Protein AF-A0A2V9Z9M2-F1 (afdb_monomer_lite)

pLDDT: mean 76.43, std 13.84, range [36.53, 92.56]

Radius of gyration: 19.97 Å; chains: 1; bounding box: 48×22×45 Å

Sequence (65 aa):
MSELRNVHLRADLCAAVEQRFARRFAGIESLLTFVLQDLLRDDASKLEKGEEQIIEERLRELGYI

Secondary structure (DSSP, 8-state):
----------HHHHHHHHHHHTTT-SSHHHHHHHHHHHHHHHHHHHHHHHHHHHHHHHHHHTT--

Structure (mmCIF, N/CA/C/O backbone):
data_AF-A0A2V9Z9M2-F1
#
_entry.id   AF-A0A2V9Z9M2-F1
#
loop_
_atom_site.group_PDB
_atom_site.id
_atom_site.type_symbol
_atom_site.label_atom_id
_atom_site.label_alt_id
_atom_site.label_comp_id
_atom_site.label_asym_id
_atom_site.label_entity_id
_atom_site.label_seq_id
_atom_site.pdbx_PDB_ins_code
_atom_site.Cartn_x
_atom_site.Cartn_y
_atom_site.Cartn_z
_atom_site.occupancy
_atom_site.B_iso_or_equiv
_atom_site.auth_seq_id
_atom_site.auth_comp_id
_atom_site.auth_asym_id
_atom_site.auth_atom_id
_atom_site.pdbx_PDB_model_num
ATOM 1 N N . MET A 1 1 ? 8.903 12.334 14.096 1.00 36.53 1 MET A N 1
ATOM 2 C CA . MET A 1 1 ? 10.030 12.286 13.141 1.00 36.53 1 MET A CA 1
ATOM 3 C C . MET A 1 1 ? 9.787 11.085 12.250 1.00 36.53 1 MET A C 1
ATOM 5 O O . MET A 1 1 ? 9.559 10.017 12.799 1.00 36.53 1 MET A O 1
ATOM 9 N N . SER A 1 2 ? 9.712 11.254 10.930 1.00 54.09 2 SER A N 1
ATOM 10 C CA . SER A 1 2 ? 9.453 10.126 10.025 1.00 54.09 2 SER A CA 1
ATOM 11 C C . SER A 1 2 ? 10.745 9.343 9.820 1.00 54.09 2 SER A C 1
ATOM 13 O O . SER A 1 2 ? 11.600 9.749 9.038 1.00 54.09 2 SER A O 1
ATOM 15 N N . GLU A 1 3 ? 10.911 8.259 10.571 1.00 78.19 3 GLU A N 1
ATOM 16 C CA . GLU A 1 3 ? 12.020 7.325 10.391 1.00 78.19 3 GLU A CA 1
ATOM 17 C C . GLU A 1 3 ? 11.783 6.496 9.123 1.00 78.19 3 GLU A C 1
ATOM 19 O O . GLU A 1 3 ? 10.737 5.865 8.959 1.00 78.19 3 GLU A O 1
ATOM 24 N N . LEU A 1 4 ? 12.745 6.521 8.197 1.00 79.12 4 LEU A N 1
ATOM 25 C CA . LEU A 1 4 ? 12.696 5.713 6.981 1.00 79.12 4 LEU A CA 1
ATOM 26 C C . LEU A 1 4 ? 13.164 4.291 7.293 1.00 79.12 4 LEU A C 1
ATOM 28 O O . LEU A 1 4 ? 14.215 4.087 7.902 1.00 79.12 4 LEU A O 1
ATOM 32 N N . ARG A 1 5 ? 12.392 3.298 6.845 1.00 80.38 5 ARG A N 1
ATOM 33 C CA . ARG A 1 5 ? 12.708 1.878 7.016 1.00 80.38 5 ARG A CA 1
ATOM 34 C C . ARG A 1 5 ? 13.125 1.270 5.681 1.00 80.38 5 ARG A C 1
ATOM 36 O O . ARG A 1 5 ? 12.365 1.319 4.721 1.00 80.38 5 ARG A O 1
ATOM 43 N N . ASN A 1 6 ? 14.299 0.642 5.644 1.00 86.31 6 ASN A N 1
ATOM 44 C CA . ASN A 1 6 ? 14.744 -0.119 4.476 1.00 86.31 6 ASN A CA 1
ATOM 45 C C . ASN A 1 6 ? 14.083 -1.501 4.445 1.00 86.31 6 ASN A C 1
ATOM 47 O O . ASN A 1 6 ? 14.070 -2.217 5.450 1.00 86.31 6 ASN A O 1
ATOM 51 N N . VAL A 1 7 ? 13.558 -1.881 3.281 1.00 84.75 7 VAL A N 1
ATOM 52 C CA . VAL A 1 7 ? 12.933 -3.185 3.037 1.00 84.75 7 VAL A CA 1
ATOM 53 C C . VAL A 1 7 ? 13.542 -3.782 1.776 1.00 84.75 7 VAL A C 1
ATOM 55 O O . VAL A 1 7 ? 13.591 -3.130 0.737 1.00 84.75 7 VAL A O 1
ATOM 58 N N . HIS A 1 8 ? 13.998 -5.030 1.859 1.00 89.94 8 HIS A N 1
ATOM 59 C CA . HIS A 1 8 ? 14.503 -5.761 0.701 1.00 89.94 8 HIS A CA 1
ATOM 60 C C . HIS A 1 8 ? 13.393 -6.631 0.120 1.00 89.94 8 HIS A C 1
ATOM 62 O O . HIS A 1 8 ? 12.839 -7.492 0.803 1.00 89.94 8 HIS A O 1
ATOM 68 N N . LEU A 1 9 ? 13.086 -6.405 -1.153 1.00 87.19 9 LEU A N 1
ATOM 69 C CA . LEU A 1 9 ? 12.095 -7.154 -1.912 1.00 87.19 9 LEU A CA 1
ATOM 70 C C . LEU A 1 9 ? 12.761 -7.789 -3.126 1.00 87.19 9 LEU A C 1
ATOM 72 O O . LEU A 1 9 ? 13.792 -7.329 -3.617 1.00 87.19 9 LEU A O 1
ATOM 76 N N . ARG A 1 10 ? 12.158 -8.868 -3.616 1.00 92.56 10 ARG A N 1
ATOM 77 C CA . ARG A 1 10 ? 12.632 -9.530 -4.824 1.00 92.56 10 ARG A CA 1
ATOM 78 C C . ARG A 1 10 ? 12.432 -8.629 -6.043 1.00 92.56 10 ARG A C 1
ATOM 80 O O . ARG A 1 10 ? 11.317 -8.181 -6.304 1.00 92.56 10 ARG A O 1
ATOM 87 N N . ALA A 1 11 ? 13.499 -8.426 -6.812 1.00 89.19 11 ALA A N 1
ATOM 88 C CA . ALA A 1 11 ? 13.495 -7.530 -7.966 1.00 89.19 11 ALA A CA 1
ATOM 89 C C . ALA A 1 11 ? 12.470 -7.932 -9.042 1.00 89.19 11 ALA A C 1
ATOM 91 O O . ALA A 1 11 ? 11.840 -7.063 -9.640 1.00 89.19 11 ALA A O 1
ATOM 92 N N . ASP A 1 12 ? 12.255 -9.235 -9.254 1.00 91.81 12 ASP A N 1
ATOM 93 C CA . ASP A 1 12 ? 11.277 -9.742 -10.220 1.00 91.81 12 ASP A CA 1
ATOM 94 C C . ASP A 1 12 ? 9.836 -9.373 -9.846 1.00 91.81 12 ASP A C 1
ATOM 96 O O . ASP A 1 12 ? 9.038 -9.024 -10.716 1.00 91.81 12 ASP A O 1
ATOM 100 N N . LEU A 1 13 ? 9.520 -9.367 -8.549 1.00 88.81 13 LEU A N 1
ATOM 101 C CA . LEU A 1 13 ? 8.210 -8.943 -8.060 1.00 88.81 13 LEU A CA 1
ATOM 102 C C . LEU A 1 13 ? 8.022 -7.431 -8.189 1.00 88.81 13 LEU A C 1
ATOM 104 O O . LEU A 1 13 ? 6.957 -6.997 -8.625 1.00 88.81 13 LEU A O 1
ATOM 108 N N . CYS A 1 14 ? 9.048 -6.636 -7.864 1.00 88.25 14 CYS A N 1
ATOM 109 C CA . CYS A 1 14 ? 8.999 -5.183 -8.040 1.00 88.25 14 CYS A CA 1
ATOM 110 C C . CYS A 1 14 ? 8.732 -4.823 -9.506 1.00 88.25 14 CYS A C 1
ATOM 112 O O . CYS A 1 14 ? 7.783 -4.097 -9.792 1.00 88.25 14 CYS A O 1
ATOM 114 N N . ALA A 1 15 ? 9.482 -5.423 -10.435 1.00 89.75 15 ALA A N 1
ATOM 115 C CA . ALA A 1 15 ? 9.322 -5.178 -11.865 1.00 89.75 15 ALA A CA 1
ATOM 116 C C . ALA A 1 15 ? 7.929 -5.582 -12.382 1.00 89.75 15 ALA A C 1
ATOM 118 O O . ALA A 1 15 ? 7.302 -4.833 -13.131 1.00 89.75 15 ALA A O 1
ATOM 119 N N . ALA A 1 16 ? 7.411 -6.744 -11.968 1.00 90.00 16 ALA A N 1
ATOM 120 C CA . ALA A 1 16 ? 6.087 -7.205 -12.386 1.00 90.00 16 ALA A CA 1
ATOM 121 C C . ALA A 1 16 ? 4.959 -6.283 -11.886 1.00 90.00 16 ALA A C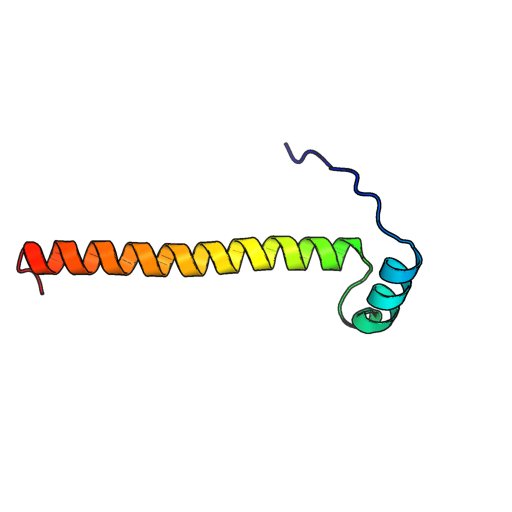 1
ATOM 123 O O . ALA A 1 16 ? 4.004 -5.999 -12.613 1.00 90.00 16 ALA A O 1
ATOM 124 N N . VAL A 1 17 ? 5.067 -5.801 -10.646 1.00 88.31 17 VAL A N 1
ATOM 125 C CA . VAL A 1 17 ? 4.094 -4.887 -10.035 1.00 88.31 17 VAL A CA 1
ATOM 126 C C . VAL A 1 17 ? 4.160 -3.508 -10.685 1.00 88.31 17 VAL A C 1
ATOM 128 O O . VAL A 1 17 ? 3.118 -2.955 -11.038 1.00 88.31 17 VAL A O 1
ATOM 131 N N . GLU A 1 18 ? 5.359 -2.978 -10.911 1.00 87.81 18 GLU A N 1
ATOM 132 C CA . GLU A 1 18 ? 5.547 -1.706 -11.606 1.00 87.81 18 GLU A CA 1
ATOM 133 C C . GLU A 1 18 ? 4.975 -1.762 -13.018 1.00 87.81 18 GLU A C 1
ATOM 135 O O . GLU A 1 18 ? 4.202 -0.885 -13.381 1.00 87.81 18 GLU A O 1
ATOM 140 N N . GLN A 1 19 ? 5.223 -2.826 -13.787 1.00 88.62 19 GLN A N 1
ATOM 141 C CA . GLN A 1 19 ? 4.612 -2.987 -15.111 1.00 88.62 19 GLN A CA 1
ATOM 142 C C . GLN A 1 19 ? 3.082 -3.051 -15.049 1.00 88.62 19 GLN A C 1
ATOM 144 O O . GLN A 1 19 ? 2.395 -2.401 -15.840 1.00 88.62 19 GLN A O 1
ATOM 149 N N . ARG A 1 20 ? 2.530 -3.814 -14.100 1.00 88.50 20 ARG A N 1
ATOM 150 C CA . ARG A 1 20 ? 1.078 -3.991 -13.961 1.00 88.50 20 ARG A CA 1
ATOM 151 C C . ARG A 1 20 ? 0.366 -2.704 -13.547 1.00 88.50 20 ARG A C 1
ATOM 153 O O . ARG A 1 20 ? -0.765 -2.473 -13.974 1.00 88.50 20 ARG A O 1
ATOM 160 N N . PHE A 1 21 ? 1.006 -1.877 -12.724 1.00 86.00 21 PHE A N 1
ATOM 161 C CA . PHE A 1 21 ? 0.397 -0.686 -12.135 1.00 86.00 21 PHE A CA 1
ATOM 162 C C . PHE A 1 21 ? 1.049 0.639 -12.560 1.00 86.00 21 PHE A C 1
ATOM 164 O O . PHE A 1 21 ? 0.695 1.680 -12.005 1.00 86.00 21 PHE A O 1
ATOM 171 N N . ALA A 1 22 ? 1.898 0.637 -13.594 1.00 80.31 22 ALA A N 1
ATOM 172 C CA . ALA A 1 22 ? 2.619 1.810 -14.110 1.00 80.31 22 ALA A CA 1
ATOM 173 C C . ALA A 1 22 ? 1.717 3.014 -14.425 1.00 80.31 22 ALA A C 1
ATOM 175 O O . ALA A 1 22 ? 2.151 4.159 -14.379 1.00 80.31 22 ALA A O 1
ATOM 176 N N . ARG A 1 23 ? 0.444 2.770 -14.764 1.00 82.69 23 ARG A N 1
ATOM 177 C CA . ARG A 1 23 ? -0.532 3.834 -15.054 1.00 82.69 23 ARG A CA 1
ATOM 178 C C . ARG A 1 23 ? -1.098 4.511 -13.806 1.00 82.69 23 ARG A C 1
ATOM 180 O O . ARG A 1 23 ? -1.655 5.595 -13.919 1.00 82.69 23 ARG A O 1
ATOM 187 N N . ARG A 1 24 ? -1.039 3.847 -12.649 1.00 82.50 24 ARG A N 1
ATOM 188 C CA . ARG A 1 24 ? -1.669 4.296 -11.398 1.00 82.50 24 ARG A CA 1
ATOM 189 C C . ARG A 1 24 ? -0.652 4.767 -10.365 1.00 82.50 24 ARG A C 1
ATOM 191 O O . ARG A 1 24 ? -0.974 5.650 -9.579 1.00 82.50 24 ARG A O 1
ATOM 198 N N . PHE A 1 25 ? 0.548 4.198 -10.365 1.00 84.31 25 PHE A N 1
ATOM 199 C CA . PHE A 1 25 ? 1.597 4.540 -9.411 1.00 84.31 25 PHE A CA 1
ATOM 200 C C . PHE A 1 25 ? 2.908 4.818 -10.142 1.00 84.31 25 PHE A C 1
ATOM 202 O O . PHE A 1 25 ? 3.234 4.140 -11.112 1.00 84.31 25 PHE A O 1
ATOM 209 N N . ALA A 1 26 ? 3.660 5.805 -9.648 1.00 81.19 26 ALA A N 1
ATOM 210 C CA . ALA A 1 26 ? 4.945 6.214 -10.216 1.00 81.19 26 ALA A CA 1
ATOM 211 C C . ALA A 1 26 ? 6.083 5.206 -9.951 1.00 81.19 26 ALA A C 1
ATOM 213 O O . ALA A 1 26 ? 7.144 5.316 -10.554 1.00 81.19 26 ALA A O 1
ATOM 214 N N . GLY A 1 27 ? 5.863 4.234 -9.061 1.00 85.44 27 GLY A N 1
ATOM 215 C CA . GLY A 1 27 ? 6.820 3.186 -8.722 1.00 85.44 27 GLY A CA 1
ATOM 216 C C . GLY A 1 27 ? 6.375 2.372 -7.510 1.00 85.44 27 GLY A C 1
ATOM 217 O O . GLY A 1 27 ? 5.306 2.618 -6.931 1.00 85.44 27 GLY A O 1
ATOM 218 N N . ILE A 1 28 ? 7.211 1.411 -7.113 1.00 88.62 28 ILE A N 1
ATOM 219 C CA . ILE A 1 28 ? 6.916 0.511 -5.992 1.00 88.62 28 ILE A CA 1
ATOM 220 C C . ILE A 1 28 ? 6.715 1.253 -4.663 1.00 88.62 28 ILE A C 1
ATOM 222 O O . ILE A 1 28 ? 5.835 0.888 -3.888 1.00 88.62 28 ILE A O 1
ATOM 226 N N . GLU A 1 29 ? 7.453 2.337 -4.415 1.00 86.81 29 GLU A N 1
ATOM 227 C CA . GLU A 1 29 ? 7.346 3.123 -3.178 1.00 86.81 29 GLU A CA 1
ATOM 228 C C . GLU A 1 29 ? 5.965 3.768 -3.017 1.00 86.81 29 GLU A C 1
ATOM 230 O O . GLU A 1 29 ? 5.359 3.706 -1.945 1.00 86.81 29 GLU A O 1
ATOM 235 N N . SER A 1 30 ? 5.433 4.353 -4.095 1.00 86.69 30 SER A N 1
ATOM 236 C CA . SER A 1 30 ? 4.105 4.974 -4.086 1.00 86.69 30 SER A CA 1
ATOM 237 C C . SER A 1 30 ? 3.006 3.936 -3.881 1.00 86.69 30 SER A C 1
ATOM 239 O O . SER A 1 30 ? 2.042 4.194 -3.161 1.00 86.69 30 SER A O 1
ATOM 241 N N . LEU A 1 31 ? 3.164 2.751 -4.479 1.00 89.44 31 LEU A N 1
ATOM 242 C CA . LEU A 1 31 ? 2.242 1.639 -4.283 1.00 89.44 31 LEU A CA 1
ATOM 243 C C . LEU A 1 31 ? 2.281 1.136 -2.837 1.00 89.44 31 LEU A C 1
ATOM 245 O O . LEU A 1 31 ? 1.228 0.979 -2.228 1.00 89.44 31 LEU A O 1
ATOM 249 N N . LEU A 1 32 ? 3.471 0.924 -2.271 1.00 88.81 32 LEU A N 1
ATOM 250 C CA . LEU A 1 32 ? 3.620 0.480 -0.884 1.00 88.81 32 LEU A CA 1
ATOM 251 C C . LEU A 1 32 ? 3.052 1.507 0.094 1.00 88.81 32 LEU A C 1
ATOM 253 O O . LEU A 1 32 ? 2.333 1.134 1.013 1.00 88.81 32 LEU A O 1
ATOM 257 N N . THR A 1 33 ? 3.302 2.795 -0.137 1.00 88.94 33 THR A N 1
ATOM 258 C CA . THR A 1 33 ? 2.747 3.874 0.691 1.00 88.94 33 THR A CA 1
ATOM 259 C C . THR A 1 33 ? 1.224 3.867 0.645 1.00 88.94 33 THR A C 1
ATOM 261 O O . THR A 1 33 ? 0.581 3.904 1.691 1.00 88.94 33 THR A O 1
ATOM 264 N N . PHE A 1 34 ? 0.647 3.760 -0.555 1.00 88.62 34 PHE A N 1
ATOM 265 C CA . PHE A 1 34 ? -0.798 3.686 -0.737 1.00 88.62 34 PHE A CA 1
ATOM 266 C C . PHE A 1 34 ? -1.398 2.478 -0.013 1.00 88.62 34 PHE A C 1
ATOM 268 O O . PHE A 1 34 ? -2.350 2.640 0.739 1.00 88.62 34 PHE A O 1
ATOM 275 N N . VAL A 1 35 ? -0.825 1.284 -0.190 1.00 88.62 35 VAL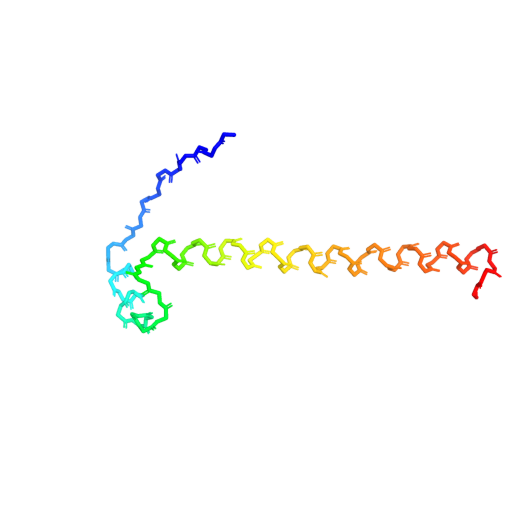 A N 1
ATOM 276 C CA . VAL A 1 35 ? -1.325 0.058 0.452 1.00 88.62 35 VAL A CA 1
ATOM 277 C C . VAL A 1 35 ? -1.212 0.142 1.972 1.00 88.62 35 VAL A C 1
ATOM 279 O O . VAL A 1 35 ? -2.151 -0.215 2.670 1.00 88.62 35 VAL A O 1
ATOM 282 N N . LEU A 1 36 ? -0.093 0.639 2.505 1.00 88.50 36 LEU A N 1
ATOM 283 C CA . LEU A 1 36 ? 0.087 0.783 3.952 1.00 88.50 36 LEU A CA 1
ATOM 284 C C . LEU A 1 36 ? -0.908 1.785 4.551 1.00 88.50 36 LEU A C 1
ATOM 286 O O . LEU A 1 36 ? -1.449 1.537 5.624 1.00 88.50 36 LEU A O 1
ATOM 290 N N . GLN A 1 37 ? -1.183 2.891 3.858 1.00 87.88 37 GLN A N 1
ATOM 291 C CA . GLN A 1 37 ? -2.200 3.857 4.278 1.00 87.88 37 GLN A C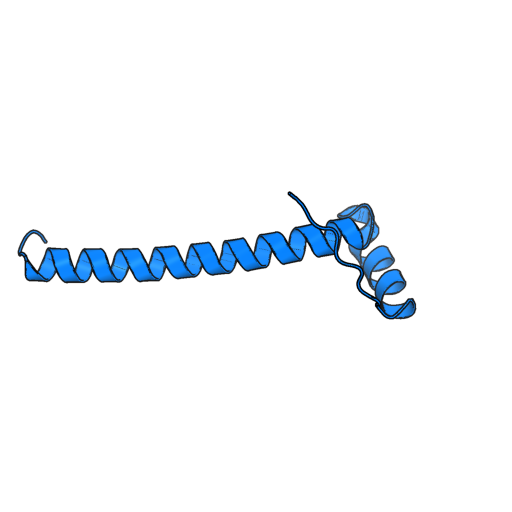A 1
ATOM 292 C C . GLN A 1 37 ? -3.617 3.285 4.181 1.00 87.88 37 GLN A C 1
ATOM 294 O O . GLN A 1 37 ? -4.425 3.519 5.076 1.00 87.88 37 GLN A O 1
ATOM 299 N N . ASP A 1 38 ? -3.916 2.537 3.119 1.00 86.00 38 ASP A N 1
ATOM 3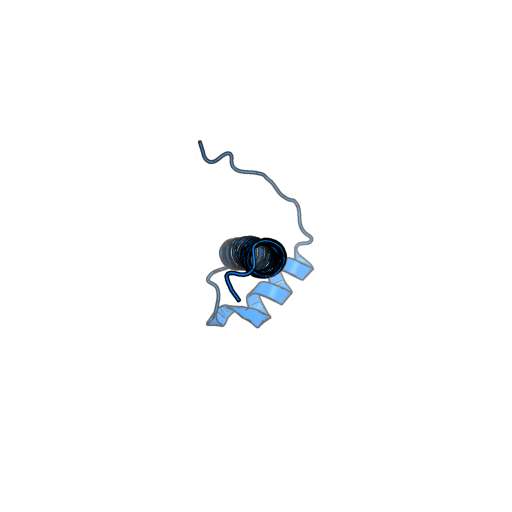00 C CA . ASP A 1 38 ? -5.221 1.908 2.907 1.00 86.00 38 ASP A CA 1
ATOM 301 C C . ASP A 1 38 ? -5.513 0.851 3.977 1.00 86.00 38 ASP A C 1
ATOM 303 O O . ASP A 1 38 ? -6.592 0.854 4.560 1.00 86.00 38 ASP A O 1
ATOM 307 N N . LEU A 1 39 ? -4.521 0.027 4.333 1.00 83.19 39 LEU A N 1
ATOM 308 C CA . LEU A 1 39 ? -4.634 -0.943 5.426 1.00 83.19 39 LEU A CA 1
ATOM 309 C C . LEU A 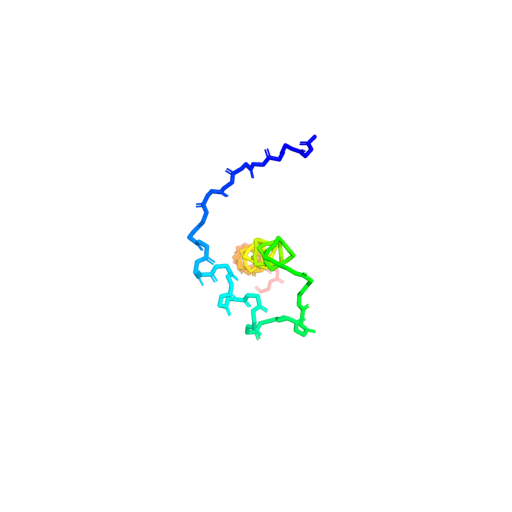1 39 ? -4.935 -0.259 6.766 1.00 83.19 39 LEU A C 1
ATOM 311 O O . LEU A 1 39 ? -5.852 -0.670 7.469 1.00 83.19 39 LEU A O 1
ATOM 315 N N . LEU A 1 40 ? -4.226 0.828 7.085 1.00 82.81 40 LEU A N 1
ATOM 316 C CA . LEU A 1 40 ? -4.494 1.603 8.301 1.00 82.81 40 LEU A CA 1
ATOM 317 C C . LEU A 1 40 ? -5.880 2.260 8.284 1.00 82.81 40 LEU A C 1
ATOM 319 O O . LEU A 1 40 ? -6.517 2.389 9.328 1.00 82.81 40 LEU A O 1
ATOM 323 N N . ARG A 1 41 ? -6.359 2.682 7.110 1.00 76.25 41 ARG A N 1
ATOM 324 C CA . ARG A 1 41 ? -7.691 3.273 6.955 1.00 76.25 41 ARG A CA 1
ATOM 325 C C . ARG A 1 41 ? -8.799 2.232 7.102 1.00 76.25 41 ARG A C 1
ATOM 327 O O . ARG A 1 41 ? -9.827 2.540 7.703 1.00 76.25 41 ARG A O 1
ATOM 334 N N . ASP A 1 42 ? -8.613 1.031 6.567 1.00 59.66 42 ASP A N 1
ATOM 335 C CA . ASP A 1 42 ? -9.567 -0.072 6.703 1.00 59.66 42 ASP A CA 1
ATOM 336 C C . ASP A 1 42 ? -9.656 -0.538 8.165 1.00 59.66 42 ASP A C 1
ATOM 338 O O . ASP A 1 42 ? -10.754 -0.762 8.673 1.00 59.66 42 ASP A O 1
ATOM 342 N N . ASP A 1 43 ? -8.527 -0.568 8.880 1.00 56.47 43 ASP A N 1
ATOM 343 C CA . ASP A 1 43 ? -8.503 -0.813 10.325 1.00 56.47 43 ASP A CA 1
ATOM 344 C C . ASP A 1 43 ? -9.203 0.302 11.113 1.00 56.47 43 ASP A C 1
ATOM 346 O O . ASP A 1 43 ? -10.032 -0.005 11.965 1.00 56.47 43 ASP A O 1
ATOM 350 N N . ALA A 1 44 ? -8.972 1.582 10.796 1.00 55.44 44 ALA A N 1
ATOM 351 C CA . ALA A 1 44 ? -9.698 2.691 11.427 1.00 55.44 44 ALA A CA 1
ATOM 352 C C . ALA A 1 44 ? -11.214 2.618 11.165 1.00 55.44 44 ALA A C 1
ATOM 354 O O . ALA A 1 44 ? -12.010 2.811 12.076 1.00 55.44 44 ALA A O 1
ATOM 355 N N . SER A 1 45 ? -11.615 2.246 9.947 1.00 55.78 45 SER A N 1
ATOM 356 C CA . SER A 1 45 ? -13.028 2.089 9.569 1.00 55.78 45 SER A CA 1
ATOM 357 C C . SER A 1 45 ? -13.691 0.877 10.241 1.00 55.78 45 SER A C 1
ATOM 359 O O . SER A 1 45 ? -14.906 0.854 10.439 1.00 55.78 45 SER A O 1
ATOM 361 N N . LYS A 1 46 ? -12.918 -0.164 10.575 1.00 54.34 46 LYS A N 1
ATOM 362 C CA . LYS A 1 46 ? -13.382 -1.296 11.393 1.00 54.34 46 LYS A CA 1
ATOM 363 C C . LYS A 1 46 ? -13.424 -0.947 12.879 1.00 54.34 46 LYS A C 1
ATOM 365 O O . LYS A 1 46 ? -14.320 -1.432 13.565 1.00 54.34 46 LYS A O 1
ATOM 370 N N . LEU A 1 47 ? -12.501 -0.111 13.355 1.00 51.19 47 LEU A N 1
ATOM 371 C CA . LEU A 1 47 ? -12.473 0.375 14.733 1.00 51.19 47 LEU A CA 1
ATOM 372 C C . LEU A 1 47 ? -13.663 1.303 15.020 1.00 51.19 47 LEU A C 1
ATOM 374 O O . LEU A 1 47 ? -14.377 1.062 15.987 1.00 51.19 47 LEU A O 1
ATOM 378 N N . GLU A 1 48 ? -13.947 2.267 14.134 1.00 52.97 48 GLU A N 1
ATOM 379 C CA . GLU A 1 48 ? -15.103 3.177 14.249 1.00 52.97 48 GLU A CA 1
ATOM 380 C C . GLU A 1 48 ? -16.428 2.406 14.350 1.00 52.97 48 GLU A C 1
ATOM 382 O O . GLU A 1 48 ? -17.268 2.708 15.194 1.00 52.97 48 GLU A O 1
ATOM 387 N N . LYS A 1 49 ? -16.593 1.336 13.560 1.00 52.78 49 LYS A N 1
ATOM 388 C CA . LYS A 1 49 ? -17.785 0.470 13.631 1.00 52.78 49 LYS A CA 1
ATOM 389 C C . LYS A 1 49 ? -17.899 -0.308 14.943 1.00 52.78 49 LYS A C 1
ATOM 391 O O . LYS A 1 49 ? -19.010 -0.624 15.361 1.00 52.78 49 LYS A O 1
ATOM 396 N N . GLY A 1 50 ? -16.775 -0.654 15.569 1.00 55.28 50 GLY A N 1
ATOM 397 C CA . GLY A 1 50 ? -16.759 -1.288 16.888 1.00 55.28 50 GLY A CA 1
ATOM 398 C C . GLY A 1 50 ? -17.097 -0.305 18.011 1.00 55.28 50 GLY A C 1
ATOM 399 O O . GLY A 1 50 ? -17.788 -0.671 18.957 1.00 55.28 50 GLY A O 1
ATOM 400 N N . GLU A 1 51 ? -16.662 0.951 17.892 1.00 53.41 51 GLU A N 1
ATOM 401 C CA . GLU A 1 51 ? -16.951 2.005 18.871 1.00 53.41 51 GLU A CA 1
ATOM 402 C C . GLU A 1 51 ? -18.410 2.481 18.815 1.00 53.41 51 GLU A C 1
ATOM 404 O O . GLU A 1 51 ? -19.025 2.654 19.868 1.00 53.41 51 GLU A O 1
ATOM 409 N N . GLU A 1 52 ? -19.009 2.611 17.624 1.00 58.75 52 GLU A N 1
ATOM 410 C CA . GLU A 1 52 ? -20.437 2.945 17.486 1.00 58.75 52 GLU A CA 1
ATOM 411 C C . GLU A 1 52 ? -21.342 1.915 18.176 1.00 58.75 52 GLU A C 1
ATOM 413 O O . GLU A 1 52 ? -22.281 2.295 18.876 1.00 58.75 52 GLU A O 1
ATOM 418 N N . GLN A 1 53 ? -21.030 0.620 18.053 1.00 60.78 53 GLN A N 1
ATOM 419 C CA . GLN A 1 53 ? -21.809 -0.447 18.692 1.00 60.78 53 GLN A CA 1
ATOM 420 C C . GLN A 1 53 ? -21.746 -0.375 20.220 1.00 60.78 53 GLN A C 1
ATOM 422 O O . GLN A 1 53 ? -22.767 -0.536 20.883 1.00 60.78 53 GLN A O 1
ATOM 427 N N . ILE A 1 54 ? -20.575 -0.071 20.784 1.00 63.38 54 ILE A N 1
ATOM 428 C CA . ILE A 1 54 ? -20.396 0.073 22.236 1.00 63.38 54 ILE A CA 1
ATOM 429 C C . ILE A 1 54 ? -21.166 1.294 22.761 1.00 63.38 54 ILE A C 1
ATOM 431 O O . ILE A 1 54 ? -21.747 1.246 23.849 1.00 63.38 54 ILE A O 1
ATOM 435 N N . ILE A 1 55 ? -21.198 2.388 21.994 1.00 63.69 55 ILE A N 1
ATOM 436 C CA . ILE A 1 55 ? -21.952 3.595 22.350 1.00 63.69 55 ILE A CA 1
ATOM 437 C C . ILE A 1 55 ? -23.463 3.337 22.265 1.00 63.69 55 ILE A C 1
ATOM 439 O O . ILE A 1 55 ? -24.180 3.693 23.201 1.00 63.69 55 ILE A O 1
ATOM 443 N N . GLU A 1 56 ? -23.955 2.686 21.206 1.00 67.56 56 GLU A N 1
ATOM 444 C CA . GLU A 1 56 ? -25.371 2.304 21.087 1.00 67.56 56 GLU A CA 1
ATOM 445 C C . GLU A 1 56 ? -25.817 1.385 22.228 1.00 67.56 56 GLU A C 1
ATOM 447 O O . GLU A 1 56 ? -26.885 1.590 22.810 1.00 67.56 56 GLU A O 1
ATOM 452 N N . GLU A 1 57 ? -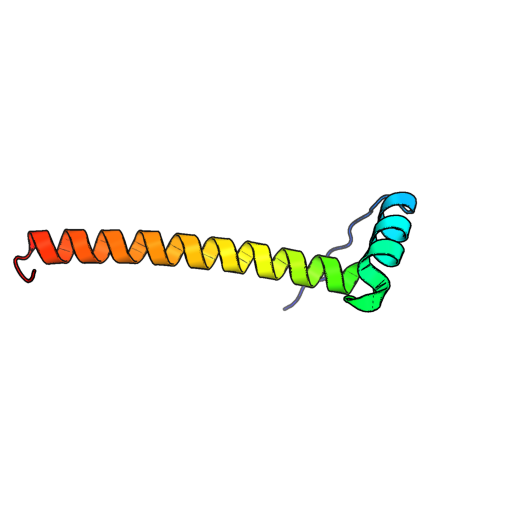25.002 0.391 22.581 1.00 70.62 57 GLU A N 1
ATOM 453 C CA . GLU A 1 57 ? -25.329 -0.566 23.637 1.00 70.62 57 GLU A CA 1
ATOM 454 C C . GLU A 1 57 ? -25.419 0.130 25.005 1.00 70.62 57 GLU A C 1
ATOM 456 O O . GLU A 1 57 ? -26.391 -0.056 25.738 1.00 70.62 57 GLU A O 1
ATOM 461 N N . ARG A 1 58 ? -24.490 1.048 25.300 1.00 72.31 58 ARG A N 1
ATOM 462 C CA . ARG A 1 58 ? -24.524 1.893 26.507 1.00 72.31 58 ARG A CA 1
ATOM 463 C C . ARG A 1 58 ? -25.704 2.872 26.520 1.00 72.31 58 ARG A C 1
ATOM 465 O O . ARG A 1 58 ? -26.288 3.097 27.577 1.00 72.31 58 ARG A O 1
ATOM 472 N N . LEU A 1 59 ? -26.068 3.465 25.381 1.00 73.06 59 LEU A N 1
ATOM 473 C CA . LEU A 1 59 ? -27.216 4.378 25.276 1.00 73.06 59 LEU A CA 1
ATOM 474 C C . LEU A 1 59 ? -28.549 3.650 25.495 1.00 73.06 59 LEU A C 1
ATOM 476 O O . LEU A 1 59 ? -29.422 4.185 26.184 1.00 73.06 59 LEU A O 1
ATOM 480 N N . ARG A 1 60 ? -28.675 2.421 24.978 1.00 72.12 60 ARG A N 1
ATOM 481 C CA . ARG A 1 60 ? -29.828 1.540 25.214 1.00 72.12 60 ARG A CA 1
ATOM 482 C C . ARG A 1 60 ? -29.937 1.137 26.684 1.00 72.12 60 ARG A C 1
ATOM 484 O O . ARG A 1 60 ? -31.018 1.198 27.260 1.00 72.12 60 ARG A O 1
ATOM 491 N N . GLU A 1 61 ? -28.825 0.775 27.323 1.00 76.12 61 GLU A N 1
ATOM 492 C CA . GLU A 1 61 ? -28.800 0.453 28.760 1.00 76.12 61 GLU A CA 1
ATOM 493 C C . GLU A 1 61 ? -29.200 1.641 29.650 1.00 76.12 61 GLU A C 1
ATOM 495 O O . GLU A 1 61 ? -29.749 1.450 30.734 1.00 76.12 61 GLU A O 1
ATOM 500 N N . LEU A 1 62 ? -28.950 2.869 29.190 1.00 81.81 62 LEU A N 1
ATOM 501 C CA . LEU A 1 62 ? -29.329 4.105 29.874 1.00 81.81 62 LEU A CA 1
ATOM 502 C C . LEU A 1 62 ? -30.733 4.616 29.489 1.00 81.81 62 LEU A C 1
ATOM 504 O O . LEU A 1 62 ? -31.172 5.629 30.031 1.00 81.81 62 LEU A O 1
ATOM 508 N N . GLY A 1 63 ? -31.442 3.923 28.588 1.00 74.00 63 GLY A N 1
ATOM 509 C CA . GLY A 1 63 ? -32.824 4.228 28.199 1.00 74.00 63 GLY A CA 1
ATOM 510 C C . GLY A 1 63 ? -32.992 5.472 27.323 1.00 74.00 63 GLY A C 1
ATOM 511 O O . GLY A 1 63 ? -34.084 6.036 27.271 1.00 74.00 63 GLY A O 1
ATOM 512 N N . TYR A 1 64 ? -31.924 5.925 26.661 1.00 67.81 64 TYR A N 1
ATOM 513 C CA . TYR A 1 64 ? -31.982 7.062 25.734 1.00 67.81 64 TYR A CA 1
ATOM 514 C C . TYR A 1 64 ? -32.487 6.669 24.338 1.00 67.81 64 TYR A C 1
ATOM 516 O O . TYR A 1 64 ? -32.856 7.553 23.562 1.00 67.81 64 TYR A O 1
ATOM 524 N N . ILE A 1 65 ? -32.505 5.365 24.033 1.00 64.88 65 ILE A N 1
ATOM 525 C CA . ILE A 1 65 ? -33.003 4.752 22.793 1.00 64.88 65 ILE A CA 1
ATOM 526 C C . ILE A 1 65 ? -33.689 3.426 23.130 1.00 64.88 65 ILE A C 1
ATOM 528 O O . ILE A 1 65 ? -33.161 2.715 24.018 1.00 64.88 65 ILE A O 1
#

Foldseek 3Di:
DDDDDDDDDDPVVQVVVCVVCVVPDVGPVRVVVVVVVVVVVVVVVVVVVVVVVVVVVVCVVVVVD